Protein AF-A0A945BEJ0-F1 (afdb_monome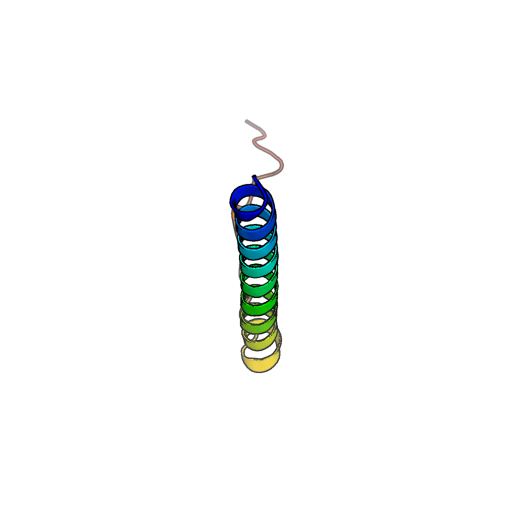r_lite)

Radius of gyration: 17.74 Å; chains: 1; bounding box: 37×38×40 Å

Structure (mmCIF, N/CA/C/O backbone):
data_AF-A0A945BEJ0-F1
#
_entry.id   AF-A0A945BEJ0-F1
#
loop_
_atom_site.group_PDB
_atom_site.id
_atom_site.type_symbol
_atom_site.label_atom_id
_atom_site.label_alt_id
_atom_site.label_comp_id
_atom_site.label_asym_id
_atom_site.label_entity_id
_atom_site.label_seq_id
_atom_site.pdbx_PDB_ins_code
_atom_site.Cartn_x
_atom_site.Cartn_y
_atom_site.Cartn_z
_atom_site.occupancy
_atom_site.B_iso_or_equiv
_atom_site.auth_seq_id
_atom_site.auth_comp_id
_atom_site.auth_asym_id
_atom_site.auth_atom_id
_atom_site.pdbx_PDB_model_num
ATOM 1 N N . MET A 1 1 ? 20.818 1.042 -26.928 1.00 52.97 1 MET A N 1
ATOM 2 C CA . MET A 1 1 ? 19.681 1.958 -26.692 1.00 52.97 1 MET A CA 1
ATOM 3 C C . MET A 1 1 ? 18.523 1.289 -25.932 1.00 52.97 1 MET A C 1
ATOM 5 O O . MET A 1 1 ? 17.635 2.018 -25.523 1.00 52.97 1 MET A O 1
ATOM 9 N N . ASP A 1 2 ? 18.569 -0.018 -25.620 1.00 60.84 2 ASP A N 1
ATOM 10 C CA . ASP A 1 2 ? 17.516 -0.731 -24.854 1.00 60.84 2 ASP A CA 1
ATOM 11 C C . ASP A 1 2 ? 17.438 -0.413 -23.354 1.00 60.84 2 ASP A C 1
ATOM 13 O O . ASP A 1 2 ? 16.355 -0.388 -22.777 1.00 60.84 2 ASP A O 1
ATOM 17 N N . ASN A 1 3 ? 18.565 -0.106 -22.704 1.00 70.69 3 ASN A N 1
ATOM 18 C CA . ASN A 1 3 ? 18.589 0.034 -21.242 1.00 70.69 3 ASN A CA 1
ATOM 19 C C . ASN A 1 3 ? 17.712 1.183 -20.711 1.00 70.69 3 ASN A C 1
ATOM 21 O O . ASN A 1 3 ? 17.306 1.154 -19.557 1.00 70.69 3 ASN A O 1
ATOM 25 N N . SER A 1 4 ? 17.416 2.211 -21.517 1.00 87.94 4 SER A N 1
ATOM 26 C CA . SER A 1 4 ? 16.595 3.342 -21.057 1.00 87.94 4 SER A CA 1
ATOM 27 C C . SER A 1 4 ? 15.113 2.985 -20.968 1.00 87.94 4 SER A C 1
ATOM 29 O O . SER A 1 4 ? 14.468 3.349 -19.986 1.00 87.94 4 SER A O 1
ATOM 31 N N . TYR A 1 5 ? 14.586 2.258 -21.957 1.00 92.81 5 TYR A N 1
ATOM 32 C CA . TYR A 1 5 ? 13.189 1.831 -21.954 1.00 92.81 5 TYR A CA 1
ATOM 33 C C . TYR A 1 5 ? 12.933 0.829 -20.825 1.00 92.81 5 TYR A C 1
ATOM 35 O O . TYR A 1 5 ? 12.047 1.056 -20.006 1.00 92.81 5 TYR A O 1
ATOM 43 N N . GLU A 1 6 ? 13.770 -0.204 -20.710 1.00 95.25 6 GLU A N 1
ATOM 44 C CA . GLU A 1 6 ? 13.654 -1.212 -19.648 1.00 95.25 6 GLU A CA 1
ATOM 45 C C . GLU A 1 6 ? 13.751 -0.593 -18.248 1.00 95.25 6 GLU A C 1
ATOM 47 O O . GLU A 1 6 ? 12.982 -0.932 -17.350 1.00 95.25 6 GLU A O 1
ATOM 52 N N . ASN A 1 7 ? 14.640 0.384 -18.047 1.00 95.88 7 ASN A N 1
ATOM 53 C CA . ASN A 1 7 ? 14.726 1.095 -16.771 1.00 95.88 7 ASN A CA 1
ATOM 54 C C . ASN A 1 7 ? 13.462 1.915 -16.477 1.00 95.88 7 ASN A C 1
ATOM 56 O O . ASN A 1 7 ? 12.998 1.944 -15.337 1.00 95.88 7 ASN A O 1
ATOM 60 N N . GLN A 1 8 ? 12.894 2.586 -17.481 1.00 96.00 8 GLN A N 1
ATOM 61 C CA . GLN A 1 8 ? 11.653 3.348 -17.316 1.00 96.00 8 GLN A CA 1
ATOM 62 C C . GLN A 1 8 ? 10.464 2.432 -17.021 1.00 96.00 8 GLN A C 1
ATOM 64 O O . GLN A 1 8 ? 9.683 2.730 -16.116 1.00 96.00 8 GLN A O 1
ATOM 69 N N . LEU A 1 9 ? 10.367 1.303 -17.724 1.00 96.19 9 LEU A N 1
ATOM 70 C CA . LEU A 1 9 ? 9.337 0.296 -17.504 1.00 96.19 9 LEU A CA 1
ATOM 71 C C . LEU A 1 9 ? 9.437 -0.294 -16.095 1.00 96.19 9 LEU A C 1
ATOM 73 O O . LEU A 1 9 ? 8.452 -0.294 -15.361 1.00 96.19 9 LEU A O 1
ATOM 77 N N . ASN A 1 10 ? 10.631 -0.712 -15.673 1.00 96.94 10 ASN A N 1
ATOM 78 C CA . ASN A 1 10 ? 10.850 -1.234 -14.323 1.00 96.94 10 ASN A CA 1
ATOM 79 C C . ASN A 1 10 ? 10.524 -0.195 -13.243 1.00 96.94 10 ASN A C 1
ATOM 81 O O . ASN A 1 10 ? 9.885 -0.520 -12.242 1.00 96.94 10 ASN A O 1
ATOM 85 N N . ASN A 1 11 ? 10.895 1.070 -13.456 1.00 97.50 11 ASN A N 1
ATOM 86 C CA . ASN A 1 11 ? 10.533 2.152 -12.542 1.00 97.50 11 ASN A CA 1
ATOM 87 C C . ASN A 1 11 ? 9.017 2.361 -12.460 1.00 97.50 11 ASN A C 1
ATOM 89 O O . ASN A 1 11 ? 8.499 2.600 -11.370 1.00 97.50 11 ASN A O 1
ATOM 93 N N . TRP A 1 12 ? 8.304 2.273 -13.584 1.00 97.25 12 TRP A N 1
ATOM 94 C CA . TRP A 1 12 ? 6.846 2.365 -13.606 1.00 97.25 12 TRP A CA 1
ATOM 95 C C . TRP A 1 12 ? 6.202 1.189 -12.862 1.00 97.25 12 TRP A C 1
ATOM 97 O O . TRP A 1 12 ? 5.416 1.410 -11.945 1.00 97.25 12 TRP A O 1
ATOM 107 N N . VAL A 1 13 ? 6.628 -0.045 -13.150 1.00 98.06 13 VAL A N 1
ATOM 108 C CA . VAL A 1 13 ? 6.149 -1.254 -12.458 1.00 98.06 13 VAL A CA 1
ATOM 109 C C . VAL A 1 13 ? 6.385 -1.165 -10.948 1.00 98.06 13 VAL A C 1
ATOM 111 O O . VAL A 1 13 ? 5.515 -1.538 -10.163 1.00 98.06 13 VAL A O 1
ATOM 114 N N . ASN A 1 14 ? 7.540 -0.657 -10.517 1.00 98.25 14 ASN A N 1
ATOM 115 C CA . ASN A 1 14 ? 7.838 -0.501 -9.093 1.00 98.25 14 ASN A CA 1
ATOM 116 C C . ASN A 1 14 ? 6.932 0.537 -8.418 1.00 98.25 14 ASN A C 1
ATOM 118 O O . ASN A 1 14 ? 6.503 0.310 -7.289 1.00 98.25 14 ASN A O 1
ATOM 122 N N . LYS A 1 15 ? 6.589 1.634 -9.104 1.00 97.88 15 LYS A N 1
ATOM 123 C CA . LYS A 1 15 ? 5.625 2.619 -8.587 1.00 97.88 15 LYS A CA 1
ATOM 124 C C . LYS A 1 15 ? 4.230 2.018 -8.432 1.00 97.88 15 LYS A C 1
ATOM 126 O O . LYS A 1 15 ? 3.614 2.223 -7.390 1.00 97.88 15 LYS A O 1
ATOM 131 N N . GLU A 1 16 ? 3.771 1.243 -9.414 1.00 98.19 16 GLU A N 1
ATOM 132 C CA . GLU A 1 16 ? 2.477 0.551 -9.335 1.00 98.19 16 GLU A CA 1
ATOM 133 C C . GLU A 1 16 ? 2.439 -0.429 -8.158 1.00 98.19 16 GLU A C 1
ATOM 135 O O . GLU A 1 16 ? 1.499 -0.402 -7.365 1.00 98.19 16 GLU A O 1
ATOM 140 N N . LYS A 1 17 ? 3.499 -1.230 -7.972 1.00 98.19 17 LYS A N 1
ATOM 141 C CA . LYS A 1 17 ? 3.626 -2.133 -6.815 1.00 98.19 17 LYS A CA 1
ATOM 142 C C . LYS A 1 17 ? 3.526 -1.377 -5.492 1.00 98.19 17 LYS A C 1
ATOM 144 O O . LYS A 1 17 ? 2.726 -1.748 -4.644 1.00 98.19 17 LYS A O 1
ATOM 149 N N . SER A 1 18 ? 4.264 -0.275 -5.348 1.00 97.62 18 SER A N 1
ATOM 150 C CA . SER A 1 18 ? 4.191 0.559 -4.143 1.00 97.62 18 SER A CA 1
ATOM 151 C C . SER A 1 18 ? 2.796 1.155 -3.912 1.00 97.62 18 SER A C 1
ATOM 153 O O . SER A 1 18 ? 2.368 1.271 -2.765 1.00 97.62 18 SER A O 1
ATOM 155 N N . GLY A 1 19 ? 2.068 1.506 -4.977 1.00 96.44 19 GLY A N 1
ATOM 156 C CA . GLY A 1 19 ? 0.672 1.940 -4.883 1.00 96.44 19 GLY A CA 1
ATOM 157 C C . GLY A 1 19 ? -0.256 0.834 -4.373 1.00 96.44 19 GLY A C 1
ATOM 158 O O . GLY A 1 19 ? -1.058 1.071 -3.468 1.00 96.44 19 GLY A O 1
ATOM 159 N N . VAL A 1 20 ? -0.111 -0.384 -4.900 1.00 97.81 20 VAL A N 1
ATOM 160 C CA . VAL A 1 20 ? -0.870 -1.564 -4.453 1.00 97.81 20 VAL A CA 1
ATOM 161 C C . VAL A 1 20 ? -0.563 -1.903 -2.992 1.00 97.81 20 VAL A C 1
ATOM 163 O O . VAL A 1 20 ? -1.489 -2.139 -2.215 1.00 97.81 20 VAL A O 1
ATOM 166 N N . ASP A 1 21 ? 0.707 -1.867 -2.590 1.00 98.12 21 ASP A N 1
ATOM 167 C CA . ASP A 1 21 ? 1.126 -2.155 -1.213 1.00 98.12 21 ASP A CA 1
ATOM 168 C C . ASP A 1 21 ? 0.551 -1.139 -0.214 1.00 98.12 21 ASP A C 1
ATOM 170 O O . ASP A 1 21 ? 0.093 -1.507 0.876 1.00 98.12 21 ASP A O 1
ATOM 174 N N . LEU A 1 22 ? 0.520 0.143 -0.597 1.00 96.12 22 LEU A N 1
ATOM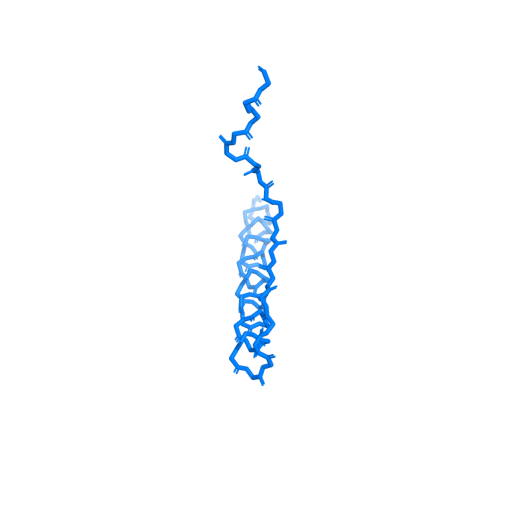 175 C CA . LEU A 1 22 ? -0.114 1.195 0.193 1.00 96.12 22 LEU A CA 1
ATOM 176 C C . LEU A 1 22 ? -1.619 0.944 0.335 1.00 96.12 22 LEU A C 1
ATOM 178 O O . LEU A 1 22 ? -2.134 0.980 1.452 1.00 96.12 22 LEU A O 1
ATOM 182 N N . LEU A 1 23 ? -2.317 0.659 -0.769 1.00 95.69 23 LEU A N 1
ATOM 183 C CA . LEU A 1 23 ? -3.754 0.363 -0.750 1.00 95.69 23 LEU A CA 1
ATOM 184 C C . LEU A 1 23 ? -4.075 -0.846 0.132 1.00 95.69 23 LEU A C 1
ATOM 186 O O . LEU A 1 23 ? -5.018 -0.785 0.919 1.00 95.69 23 LEU A O 1
ATOM 190 N N . ASN A 1 24 ? -3.276 -1.911 0.051 1.00 97.19 24 ASN A N 1
ATOM 191 C CA . ASN A 1 24 ? -3.443 -3.098 0.887 1.00 97.19 24 ASN A CA 1
ATOM 192 C C . ASN A 1 24 ? -3.267 -2.765 2.379 1.00 97.19 24 ASN A C 1
ATOM 194 O O . ASN A 1 24 ? -4.093 -3.137 3.215 1.00 97.19 24 ASN A O 1
ATOM 198 N N . SER A 1 25 ? -2.224 -2.002 2.711 1.00 96.69 25 SER A N 1
ATOM 199 C CA . SER A 1 25 ? -1.942 -1.593 4.092 1.00 96.69 25 SER A CA 1
ATOM 200 C C . SER A 1 25 ? -3.059 -0.714 4.664 1.00 96.69 25 SER A C 1
ATOM 202 O O . SER A 1 25 ? -3.511 -0.931 5.788 1.00 96.69 25 SER A O 1
ATOM 204 N N . VAL A 1 26 ? -3.550 0.250 3.880 1.00 96.06 26 VAL A N 1
ATOM 205 C CA . VAL A 1 26 ? -4.662 1.129 4.273 1.00 96.06 26 VAL A CA 1
ATOM 206 C C . VAL A 1 26 ? -5.969 0.344 4.401 1.00 96.06 26 VAL A C 1
ATOM 208 O O . VAL A 1 26 ? -6.683 0.519 5.385 1.00 96.06 26 VAL A O 1
ATOM 211 N N . GLY A 1 27 ? -6.265 -0.560 3.463 1.00 95.38 27 GLY A N 1
ATOM 212 C CA . GLY A 1 27 ? -7.449 -1.421 3.526 1.00 95.38 27 GLY A CA 1
ATOM 213 C C . GLY A 1 27 ? -7.444 -2.331 4.755 1.00 95.38 27 GLY A C 1
ATOM 214 O O . GLY A 1 27 ? -8.467 -2.465 5.424 1.00 95.38 27 GLY A O 1
ATOM 215 N N . THR A 1 28 ? -6.278 -2.879 5.106 1.00 97.56 28 THR A N 1
ATOM 216 C CA . THR A 1 28 ? -6.089 -3.680 6.326 1.00 97.56 28 THR A CA 1
ATOM 217 C C . THR A 1 28 ? -6.380 -2.852 7.577 1.00 97.56 28 THR A C 1
ATOM 219 O O . THR A 1 28 ? -7.140 -3.278 8.441 1.00 97.56 28 THR A O 1
ATOM 222 N N . LEU A 1 29 ? -5.840 -1.632 7.667 1.00 97.12 29 LEU A N 1
ATOM 223 C CA . LEU A 1 29 ? -6.106 -0.726 8.790 1.00 97.12 29 LEU A CA 1
ATOM 224 C C . LEU A 1 29 ? -7.593 -0.360 8.908 1.00 97.12 29 LEU A C 1
ATOM 226 O O . LEU A 1 29 ? -8.135 -0.340 10.017 1.00 97.12 29 LEU A O 1
ATOM 230 N N . MET A 1 30 ? -8.261 -0.114 7.782 1.00 96.56 30 MET A N 1
ATOM 231 C CA . MET A 1 30 ? -9.687 0.202 7.758 1.00 96.56 30 MET A CA 1
ATOM 232 C C . MET A 1 30 ? -10.533 -0.990 8.216 1.00 96.56 30 MET A C 1
ATOM 234 O O . MET A 1 30 ? -11.411 -0.818 9.058 1.00 96.56 30 MET A O 1
ATOM 238 N N . TYR A 1 31 ? -10.258 -2.192 7.707 1.00 96.19 31 TYR A N 1
ATOM 239 C CA . TYR A 1 31 ? -11.033 -3.391 8.030 1.00 96.19 31 TYR A CA 1
ATOM 240 C C . TYR A 1 31 ? -10.771 -3.899 9.457 1.00 96.19 31 TYR A C 1
ATOM 242 O O . TYR A 1 31 ? -11.714 -4.118 10.214 1.00 96.19 31 TYR A O 1
ATOM 250 N N . ASP A 1 32 ? -9.503 -4.032 9.856 1.00 97.94 32 ASP A N 1
ATOM 251 C CA . ASP A 1 32 ? -9.137 -4.649 11.138 1.00 97.94 32 ASP A CA 1
ATOM 252 C C . ASP A 1 32 ? -9.254 -3.693 12.324 1.00 97.94 32 ASP A C 1
ATOM 254 O O . ASP A 1 32 ? -9.427 -4.131 13.468 1.00 97.94 32 ASP A O 1
ATOM 258 N N . LYS A 1 33 ? -9.049 -2.392 12.084 1.00 96.38 33 LYS A N 1
ATOM 259 C CA . LYS A 1 33 ? -8.900 -1.381 13.144 1.00 96.38 33 LYS A CA 1
ATOM 260 C C . LYS A 1 33 ? -9.867 -0.208 13.010 1.00 96.38 33 LYS A C 1
ATOM 262 O O . LYS A 1 33 ? -9.892 0.627 13.910 1.00 96.38 33 LYS A O 1
ATOM 267 N N . GLY A 1 34 ? -10.647 -0.126 11.930 1.00 95.19 34 GLY A N 1
ATOM 268 C CA . GLY A 1 34 ? -11.519 1.022 11.668 1.00 95.19 34 GLY A CA 1
ATOM 269 C C . GLY A 1 34 ? -10.752 2.324 11.415 1.00 95.19 34 GLY A C 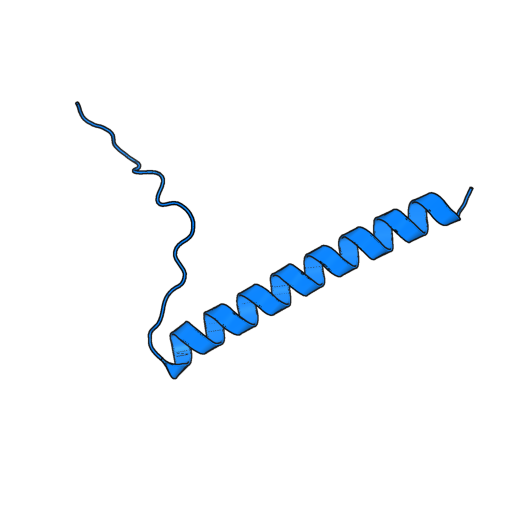1
ATOM 270 O O . GLY A 1 34 ? -11.300 3.401 11.636 1.00 95.19 34 GLY A O 1
ATOM 271 N N . ILE A 1 35 ? -9.477 2.246 11.016 1.00 94.69 35 ILE A N 1
ATOM 272 C CA . ILE A 1 35 ? -8.612 3.413 10.797 1.00 94.69 35 ILE A CA 1
ATOM 273 C C . ILE A 1 35 ? -8.606 3.770 9.308 1.00 94.69 35 ILE A C 1
ATOM 275 O O . ILE A 1 35 ? -8.214 2.957 8.476 1.00 94.69 35 ILE A O 1
ATOM 279 N N . GLU A 1 36 ? -8.981 5.006 8.977 1.00 91.12 36 GLU A N 1
ATOM 280 C CA . GLU A 1 36 ? -8.989 5.527 7.606 1.00 91.12 36 GLU A CA 1
ATOM 281 C C . GLU A 1 36 ? -7.814 6.489 7.366 1.00 91.12 36 GLU A C 1
ATOM 283 O O . GLU A 1 36 ? -7.561 7.401 8.159 1.00 91.12 36 GLU A O 1
ATOM 288 N N . LEU A 1 37 ? -7.099 6.306 6.250 1.00 90.44 37 LEU A N 1
ATOM 289 C CA . LEU A 1 37 ? -6.069 7.244 5.804 1.00 90.44 37 LEU A CA 1
ATOM 290 C C . LEU A 1 37 ? -6.702 8.358 4.959 1.00 90.44 37 LEU A C 1
ATOM 292 O O . LEU A 1 37 ? -7.268 8.093 3.904 1.00 90.44 37 LEU A O 1
ATOM 296 N N . VAL A 1 38 ? -6.525 9.614 5.375 1.00 87.44 38 VAL A N 1
ATOM 297 C CA . VAL A 1 38 ? -7.023 10.795 4.653 1.00 87.44 38 VAL A CA 1
ATOM 298 C C . VAL A 1 38 ? -5.843 11.639 4.165 1.00 87.44 38 VAL A C 1
ATOM 300 O O . VAL A 1 38 ? -5.152 12.262 4.971 1.00 87.44 38 VAL A O 1
ATOM 303 N N . LEU A 1 39 ? -5.616 11.694 2.848 1.00 80.25 39 LEU A N 1
ATOM 304 C CA . LEU A 1 39 ? -4.605 12.564 2.230 1.00 80.25 39 LEU A CA 1
ATOM 305 C C . LEU A 1 39 ? -5.270 13.837 1.695 1.00 80.25 39 LEU A C 1
ATOM 307 O O . LEU A 1 39 ? -6.195 13.743 0.899 1.00 80.25 39 LEU A O 1
ATOM 311 N N . PHE A 1 40 ? -4.796 15.004 2.152 1.00 72.19 40 PHE A N 1
ATOM 312 C CA . PHE A 1 40 ? -5.238 16.356 1.769 1.00 72.19 40 PHE A CA 1
ATOM 313 C C . PHE A 1 40 ? -6.752 16.512 1.575 1.00 72.19 40 PHE A C 1
ATOM 315 O O . PHE A 1 40 ? -7.296 16.344 0.485 1.00 72.19 40 PHE A O 1
ATOM 322 N N . ARG A 1 41 ? -7.446 16.960 2.624 1.00 61.50 41 ARG A N 1
ATOM 323 C CA . ARG A 1 41 ? -8.814 17.454 2.463 1.00 61.50 41 ARG A CA 1
ATOM 324 C C . ARG A 1 41 ? -8.740 18.827 1.784 1.00 61.50 41 ARG A C 1
ATOM 326 O O . ARG A 1 41 ? -8.654 19.841 2.472 1.00 61.50 41 ARG A O 1
ATOM 333 N N . ASN A 1 42 ? -8.756 18.877 0.450 1.00 63.16 42 ASN A N 1
ATOM 334 C CA . ASN A 1 42 ? -9.129 20.114 -0.235 1.00 63.16 42 ASN A CA 1
ATOM 335 C C . ASN A 1 42 ? -10.526 20.467 0.275 1.00 63.16 42 ASN A C 1
ATOM 337 O O . ASN A 1 42 ? -11.494 19.759 -0.008 1.00 63.16 42 ASN A O 1
ATOM 341 N N . LYS A 1 43 ? -10.629 21.505 1.111 1.00 64.44 43 LYS A N 1
ATOM 342 C CA . LYS A 1 43 ? -11.932 22.024 1.516 1.00 64.44 43 LYS A CA 1
ATOM 343 C C . LYS A 1 43 ? -12.605 22.480 0.227 1.00 64.44 43 LYS A C 1
ATOM 345 O O . LYS A 1 43 ? -12.127 23.404 -0.415 1.00 64.44 43 LYS A O 1
ATOM 350 N N . LEU A 1 44 ? -13.686 21.807 -0.162 1.00 65.38 44 LEU A N 1
ATOM 351 C CA . LEU A 1 44 ? -14.435 22.128 -1.381 1.00 65.38 44 LEU A CA 1
ATOM 352 C C . LEU A 1 44 ? -15.024 23.549 -1.354 1.00 65.38 44 LEU A C 1
ATOM 354 O O . LEU A 1 44 ? -15.485 24.031 -2.380 1.00 65.38 44 LEU A O 1
ATOM 358 N N . LEU A 1 45 ? -15.019 24.212 -0.195 1.00 62.44 45 LEU A N 1
ATOM 359 C CA . LEU A 1 45 ? -15.579 25.535 0.019 1.00 62.44 45 LEU A CA 1
ATOM 360 C C . LEU A 1 45 ? -14.703 26.309 1.022 1.00 62.44 45 LEU A C 1
ATOM 362 O O . LEU A 1 45 ? -14.735 26.023 2.220 1.00 62.44 45 LEU A O 1
ATOM 366 N N . GLU A 1 46 ? -13.944 27.298 0.551 1.00 63.06 46 GLU A N 1
ATOM 367 C CA . GLU A 1 46 ? -13.797 28.541 1.312 1.00 63.06 46 GLU A CA 1
ATOM 368 C C . GLU A 1 46 ? -14.962 29.434 0.888 1.00 63.06 46 GLU A C 1
ATOM 370 O O . GLU A 1 46 ? -14.943 30.023 -0.188 1.00 63.06 46 GLU A O 1
ATOM 375 N N . ILE A 1 47 ? -16.018 29.466 1.698 1.00 59.50 47 ILE A N 1
ATOM 376 C CA . ILE A 1 47 ? -17.014 30.536 1.626 1.00 59.50 47 ILE A CA 1
ATOM 377 C C . ILE A 1 47 ? -16.573 31.550 2.678 1.00 59.50 47 ILE A C 1
ATOM 379 O O . ILE A 1 47 ? -16.807 31.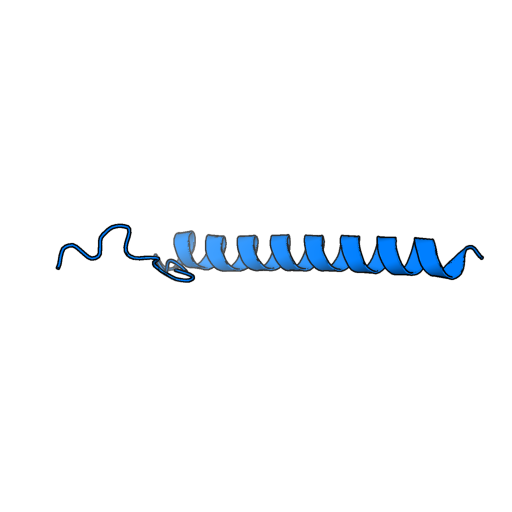347 3.871 1.00 59.50 47 ILE A O 1
ATOM 383 N N . GLY A 1 48 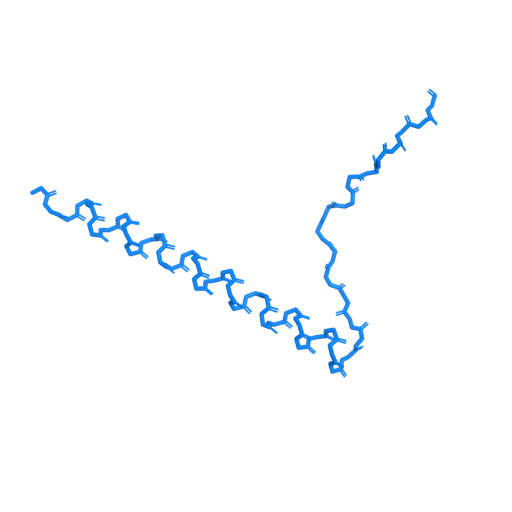? -15.838 32.559 2.223 1.00 57.16 48 GLY A N 1
ATOM 384 C CA . GLY A 1 48 ? -15.541 33.793 2.943 1.00 57.16 48 GLY A CA 1
ATOM 385 C C . GLY A 1 48 ? -16.109 34.956 2.155 1.00 57.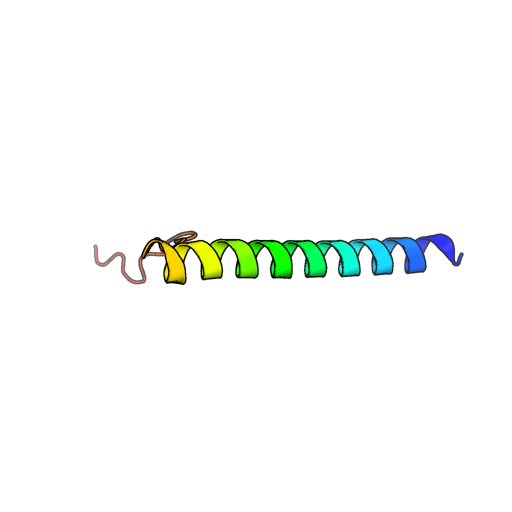16 48 GLY A C 1
ATOM 386 O O . GLY A 1 48 ? -15.939 34.935 0.915 1.00 57.16 48 GLY A O 1
#

Foldseek 3Di:
DPPVVVVVVVVVVVVVVVVVVVVVVQVCCCVVPVDHDDDDDPPPDPPD

Secondary structure (DSSP, 8-state):
-THHHHHHHHHHHHHHHHHHHHHHHHHHHHHHH----------S----

pLDDT: mean 87.24, std 14.7, range [52.97, 98.25]

Sequence (48 aa):
MDNSYENQLNNWVNKEKSGVDLLNSVGTLMYDKGIELVLFRNKLLEIG